Protein AF-A0A1Y5YTV9-F1 (afdb_monomer_lite)

pLDDT: mean 91.53, std 4.32, range [67.5, 95.5]

Sequence (50 aa):
MNLKNVSTKDLSEELEKREGVATINVEPYEKIEVGGIVVDGPAIILINKD

Structure (mmCIF, N/CA/C/O backbone):
data_AF-A0A1Y5YTV9-F1
#
_entry.id   AF-A0A1Y5YTV9-F1
#
loop_
_atom_site.group_PDB
_atom_site.id
_atom_site.type_symbol
_atom_site.label_atom_id
_atom_site.label_alt_id
_atom_site.label_comp_id
_atom_site.label_asym_id
_atom_site.label_entity_id
_atom_site.label_seq_id
_atom_site.pdbx_PDB_ins_code
_atom_site.Cartn_x
_atom_site.Cartn_y
_atom_site.Cartn_z
_atom_site.occupancy
_atom_site.B_iso_or_equiv
_atom_site.auth_seq_id
_atom_site.auth_comp_id
_atom_site.auth_asym_id
_atom_site.auth_atom_id
_atom_site.pdbx_PDB_model_num
ATOM 1 N N . MET A 1 1 ? -20.217 14.162 7.837 1.00 67.50 1 MET A N 1
ATOM 2 C CA . MET A 1 1 ? -18.931 14.775 7.428 1.00 67.50 1 MET A CA 1
ATOM 3 C C . MET A 1 1 ? -18.833 14.733 5.912 1.00 67.50 1 MET A C 1
ATOM 5 O O . MET A 1 1 ? -19.275 13.750 5.331 1.00 67.50 1 MET A O 1
ATOM 9 N N . ASN A 1 2 ? -18.311 15.781 5.271 1.00 83.81 2 ASN A N 1
ATOM 10 C CA . ASN A 1 2 ? -18.086 15.771 3.824 1.00 83.81 2 ASN A CA 1
ATOM 11 C C . ASN A 1 2 ? -16.691 15.201 3.541 1.00 83.81 2 ASN A C 1
ATOM 13 O O . ASN A 1 2 ? -15.694 15.888 3.749 1.00 83.81 2 ASN A O 1
ATOM 17 N N . LEU A 1 3 ? -16.634 13.950 3.081 1.00 85.50 3 LEU A N 1
ATOM 18 C CA . LEU A 1 3 ? -15.379 13.238 2.809 1.00 85.50 3 LEU A CA 1
ATOM 19 C C . LEU A 1 3 ? -14.519 13.926 1.740 1.00 85.50 3 LEU A C 1
ATOM 21 O O . LEU A 1 3 ? -13.310 13.753 1.741 1.00 85.50 3 LEU A O 1
ATOM 25 N N . LYS A 1 4 ? -15.115 14.766 0.881 1.00 87.75 4 LYS A N 1
ATOM 26 C CA . LYS A 1 4 ? -14.380 15.533 -0.140 1.00 87.75 4 LYS A CA 1
ATOM 27 C C . LYS A 1 4 ? -13.383 16.539 0.443 1.00 87.75 4 LYS A C 1
ATOM 29 O O . LYS A 1 4 ? -12.486 16.967 -0.270 1.00 87.75 4 LYS A O 1
ATOM 34 N N . ASN A 1 5 ? -13.567 16.935 1.704 1.00 91.06 5 ASN A N 1
ATOM 35 C CA . ASN A 1 5 ? -12.693 17.890 2.387 1.00 91.06 5 ASN A CA 1
ATOM 36 C C . ASN A 1 5 ? -11.635 17.194 3.258 1.00 91.06 5 ASN A C 1
ATOM 38 O O . ASN A 1 5 ? -10.805 17.875 3.853 1.00 91.06 5 ASN A O 1
ATOM 42 N N . VAL A 1 6 ? -11.692 15.865 3.379 1.00 91.44 6 VAL A N 1
ATOM 43 C CA . VAL A 1 6 ? -10.673 15.079 4.078 1.00 91.44 6 VAL A CA 1
ATOM 44 C C . VAL A 1 6 ? -9.517 14.881 3.111 1.00 91.44 6 VAL A C 1
ATOM 46 O O . VAL A 1 6 ? -9.742 14.579 1.938 1.00 91.44 6 VAL A O 1
ATOM 49 N N . SER A 1 7 ? -8.284 15.082 3.575 1.00 93.56 7 SER A N 1
ATOM 50 C CA . SER A 1 7 ? -7.137 14.853 2.707 1.00 93.56 7 SER A CA 1
ATOM 51 C C . SER A 1 7 ? -7.075 13.371 2.336 1.00 93.56 7 SER A C 1
ATOM 53 O O . SER A 1 7 ? -7.332 12.495 3.164 1.00 93.56 7 SER A O 1
ATOM 55 N N . THR A 1 8 ? -6.727 13.073 1.084 1.00 90.94 8 THR A N 1
ATOM 56 C CA . THR A 1 8 ? -6.582 11.680 0.642 1.00 90.94 8 THR A CA 1
ATOM 57 C C . THR A 1 8 ? -5.552 10.934 1.487 1.00 90.94 8 THR A C 1
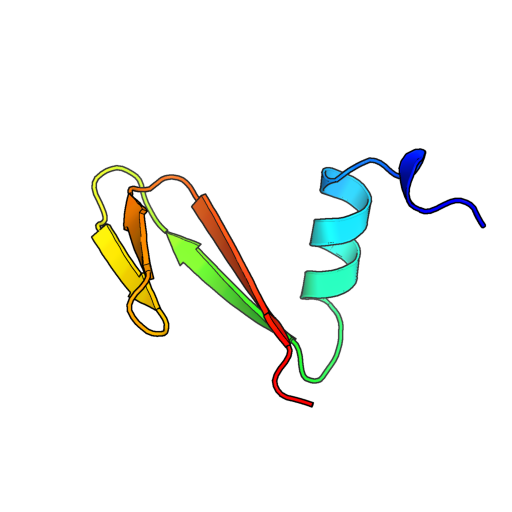ATOM 59 O O . THR A 1 8 ? -5.719 9.744 1.710 1.00 90.94 8 THR A O 1
ATOM 62 N N . LYS A 1 9 ? -4.543 11.648 2.005 1.00 90.69 9 LYS A N 1
ATOM 63 C CA . LYS A 1 9 ? -3.525 11.113 2.908 1.00 90.69 9 LYS A CA 1
ATOM 64 C C . LYS A 1 9 ? -4.119 10.662 4.246 1.00 90.69 9 LYS A C 1
ATOM 66 O O . LYS A 1 9 ? -3.911 9.525 4.644 1.00 90.69 9 LYS A O 1
ATOM 71 N N . ASP A 1 10 ? -4.879 11.525 4.919 1.00 92.62 10 ASP A N 1
ATOM 72 C CA . ASP A 1 10 ? -5.490 11.166 6.209 1.00 92.62 10 ASP A CA 1
ATOM 73 C C . ASP A 1 10 ? -6.488 10.015 6.025 1.00 92.62 10 ASP A C 1
ATOM 75 O O . ASP A 1 10 ? -6.605 9.128 6.868 1.00 92.62 10 ASP A O 1
ATOM 79 N N . LEU A 1 11 ? -7.198 10.014 4.891 1.00 92.88 11 LEU A N 1
ATOM 80 C CA . LEU A 1 11 ? -8.122 8.944 4.547 1.00 92.88 11 LEU A CA 1
ATOM 81 C C . LEU A 1 11 ? -7.396 7.618 4.286 1.00 92.88 11 LEU A C 1
ATOM 83 O O . LEU A 1 11 ? -7.856 6.590 4.777 1.00 92.88 11 LEU A O 1
ATOM 87 N N . SER A 1 12 ? -6.290 7.618 3.536 1.00 92.81 12 SER A N 1
ATOM 88 C CA . SER A 1 12 ? -5.524 6.398 3.265 1.00 92.81 12 SER A CA 1
ATOM 89 C C . SER A 1 12 ? -4.891 5.840 4.539 1.00 92.81 12 SER A C 1
ATOM 91 O O . SER A 1 12 ? -5.098 4.668 4.836 1.00 92.81 12 SER A O 1
ATOM 93 N N . GLU A 1 13 ? -4.246 6.685 5.351 1.00 93.31 13 GLU A N 1
ATOM 94 C CA . GLU A 1 13 ? -3.612 6.273 6.615 1.00 93.31 13 GLU A CA 1
ATOM 95 C C . GLU A 1 13 ? -4.609 5.667 7.613 1.00 93.31 13 GLU A C 1
ATOM 97 O O . GLU A 1 13 ? -4.257 4.790 8.405 1.00 93.31 13 GLU A O 1
ATOM 102 N N . GLU A 1 14 ? -5.854 6.146 7.616 1.00 94.19 14 GLU A N 1
ATOM 103 C CA . GLU A 1 14 ? -6.902 5.586 8.466 1.00 94.19 14 GLU A CA 1
ATOM 104 C C . GLU A 1 14 ? -7.452 4.269 7.909 1.00 94.19 14 GLU A C 1
ATOM 106 O O . GLU A 1 14 ? -7.705 3.337 8.672 1.00 94.19 14 GLU A O 1
ATOM 111 N N . LEU A 1 15 ? -7.640 4.167 6.589 1.00 94.31 15 LEU A N 1
ATOM 112 C CA . LEU A 1 15 ? -8.127 2.944 5.946 1.00 94.31 15 LEU A CA 1
ATOM 113 C C . LEU A 1 15 ? -7.129 1.789 6.075 1.00 94.31 15 LEU A C 1
ATOM 115 O O . LEU A 1 15 ? -7.553 0.664 6.319 1.00 94.31 15 LEU A O 1
ATOM 119 N N . GLU A 1 16 ? -5.828 2.066 5.991 1.00 93.38 16 GLU A N 1
ATOM 120 C CA . GLU A 1 16 ? -4.747 1.087 6.188 1.00 93.38 16 GLU A CA 1
ATOM 121 C C . GLU A 1 16 ? -4.797 0.367 7.543 1.00 93.38 16 GLU A C 1
ATOM 123 O O . GLU A 1 16 ? -4.281 -0.740 7.672 1.00 93.38 16 GLU A O 1
ATOM 128 N N . LYS A 1 17 ? -5.398 0.988 8.565 1.00 93.69 17 LYS A N 1
ATOM 129 C CA . LYS A 1 17 ? -5.464 0.447 9.932 1.00 93.69 17 LYS A CA 1
ATOM 130 C C . LYS A 1 17 ? -6.710 -0.395 10.190 1.00 93.69 17 LYS A C 1
ATOM 132 O O . LYS A 1 17 ? -6.837 -0.961 11.275 1.00 93.69 17 LYS A O 1
ATOM 137 N N . ARG A 1 18 ? -7.659 -0.434 9.252 1.00 94.56 18 ARG A N 1
ATOM 138 C CA . ARG A 1 18 ? -8.933 -1.130 9.450 1.00 94.56 18 ARG A CA 1
ATOM 139 C C . ARG A 1 18 ? -8.776 -2.620 9.196 1.00 94.56 18 ARG A C 1
ATOM 141 O O . ARG A 1 18 ? -8.167 -3.035 8.213 1.00 94.56 18 ARG A O 1
ATOM 148 N N . GLU A 1 19 ? -9.383 -3.417 10.069 1.00 92.38 19 GLU A N 1
ATOM 149 C CA . GLU A 1 19 ? -9.594 -4.837 9.797 1.00 92.38 19 GLU A CA 1
ATOM 150 C C . GLU A 1 19 ? -10.377 -4.992 8.481 1.00 92.38 19 GLU A C 1
ATOM 152 O O . GLU A 1 19 ? -11.194 -4.134 8.146 1.00 92.38 19 GLU A O 1
ATOM 157 N N . GLY A 1 20 ? -10.049 -6.016 7.690 1.00 92.94 20 GLY A N 1
ATOM 158 C CA . GLY A 1 20 ? -10.644 -6.233 6.364 1.00 92.94 20 GLY A CA 1
ATOM 159 C C . GLY A 1 20 ? -9.989 -5.448 5.216 1.00 92.94 20 GLY A C 1
ATOM 160 O O . GLY A 1 20 ? -10.172 -5.812 4.052 1.00 92.94 20 GLY A O 1
ATOM 161 N N . VAL A 1 21 ? -9.156 -4.436 5.493 1.00 95.50 21 VAL A N 1
ATOM 162 C CA . VAL A 1 21 ? -8.399 -3.711 4.457 1.00 95.50 21 VAL A CA 1
ATOM 163 C C . VAL A 1 21 ? -7.004 -4.311 4.290 1.00 95.50 21 VAL A C 1
ATOM 165 O O . VAL A 1 21 ? -6.221 -4.405 5.230 1.00 95.50 21 VAL A O 1
ATOM 168 N N . ALA A 1 22 ? -6.676 -4.716 3.064 1.00 93.19 22 ALA A N 1
ATOM 169 C CA . ALA A 1 22 ? -5.339 -5.139 2.676 1.00 93.19 22 ALA A CA 1
ATOM 170 C C . ALA A 1 22 ? -4.585 -3.988 2.002 1.00 93.19 22 ALA A C 1
ATOM 172 O O . ALA A 1 22 ? -5.097 -3.373 1.066 1.00 93.19 22 ALA A O 1
ATOM 173 N N . THR A 1 23 ? -3.347 -3.761 2.434 1.00 93.75 23 THR A N 1
ATOM 174 C CA . THR A 1 23 ? -2.465 -2.720 1.897 1.00 93.75 23 THR A CA 1
ATOM 175 C C . THR A 1 23 ? -1.318 -3.348 1.121 1.00 93.75 23 THR A C 1
ATOM 177 O O . THR A 1 23 ? -0.657 -4.263 1.614 1.00 93.75 23 THR A O 1
ATOM 180 N N . ILE A 1 24 ? -1.069 -2.846 -0.087 1.00 92.44 24 ILE A N 1
ATOM 181 C CA . ILE A 1 24 ? 0.061 -3.239 -0.932 1.00 92.44 24 ILE A CA 1
ATOM 182 C C . ILE A 1 24 ? 0.854 -1.979 -1.271 1.00 92.44 24 ILE A C 1
ATOM 184 O O . ILE A 1 24 ? 0.312 -1.049 -1.870 1.00 92.44 24 ILE A O 1
ATOM 188 N N . ASN A 1 25 ? 2.132 -1.965 -0.894 1.00 93.25 25 ASN A N 1
ATOM 189 C CA . ASN A 1 25 ? 3.080 -0.940 -1.317 1.00 93.25 25 ASN A CA 1
ATOM 190 C C . ASN A 1 25 ? 3.776 -1.420 -2.587 1.00 93.25 25 ASN A C 1
ATOM 192 O O . ASN A 1 25 ? 4.307 -2.527 -2.610 1.00 93.25 25 ASN A O 1
ATOM 196 N N . VAL A 1 26 ? 3.736 -0.594 -3.627 1.00 94.19 26 VAL A N 1
ATOM 197 C CA . VAL A 1 26 ? 4.371 -0.850 -4.919 1.00 94.19 26 VAL A CA 1
ATOM 198 C C . VAL A 1 26 ? 5.621 0.003 -4.987 1.00 94.19 26 VAL A C 1
ATOM 200 O O . VAL A 1 26 ? 5.535 1.234 -4.959 1.00 94.19 26 VAL A O 1
ATOM 203 N N . GLU A 1 27 ? 6.775 -0.645 -5.069 1.00 94.00 27 GLU A N 1
ATOM 204 C CA . GLU A 1 27 ? 8.061 0.041 -5.131 1.00 94.00 27 GLU A CA 1
ATOM 205 C C . GLU A 1 27 ? 8.288 0.716 -6.498 1.00 94.00 27 GLU A C 1
ATOM 207 O O . GLU A 1 27 ? 7.651 0.367 -7.498 1.00 94.00 27 GLU A O 1
ATOM 212 N N . PRO A 1 28 ? 9.194 1.705 -6.595 1.00 93.25 28 PRO A N 1
ATOM 213 C CA . PRO A 1 28 ? 9.564 2.290 -7.878 1.00 93.25 28 PRO A CA 1
ATOM 214 C C . PRO A 1 28 ? 10.023 1.226 -8.879 1.00 93.25 28 PRO A C 1
ATOM 216 O O . PRO A 1 28 ? 10.791 0.330 -8.533 1.00 93.25 28 PRO A O 1
ATOM 219 N N . TYR A 1 29 ? 9.597 1.366 -10.137 1.00 91.31 29 TYR A N 1
ATOM 220 C CA . TYR A 1 29 ? 9.881 0.418 -11.228 1.00 91.31 29 TYR A CA 1
ATOM 221 C C . TYR A 1 29 ? 9.263 -0.978 -11.047 1.00 91.31 29 TYR A C 1
ATOM 223 O O . TYR A 1 29 ? 9.479 -1.852 -11.889 1.00 91.31 29 TYR A O 1
ATOM 231 N N . GLU A 1 30 ? 8.473 -1.186 -9.992 1.00 90.88 30 GLU A N 1
ATOM 232 C CA . GLU A 1 30 ? 7.644 -2.368 -9.835 1.00 90.88 30 GLU A CA 1
ATOM 233 C C . GLU A 1 30 ? 6.317 -2.169 -10.573 1.00 90.88 30 GLU A C 1
ATOM 235 O O . GLU A 1 30 ? 5.712 -1.092 -10.548 1.00 90.88 30 GLU A O 1
ATOM 240 N N . LYS A 1 31 ? 5.877 -3.223 -11.259 1.00 92.81 31 LYS A N 1
ATOM 241 C CA . LYS A 1 31 ? 4.611 -3.259 -11.982 1.00 92.81 31 LYS A CA 1
ATOM 242 C C . LYS A 1 31 ? 3.801 -4.435 -11.470 1.00 92.81 31 LYS A C 1
ATOM 244 O O . LYS A 1 31 ? 4.231 -5.580 -11.606 1.00 92.81 31 LYS A O 1
ATOM 249 N N . ILE A 1 32 ? 2.632 -4.147 -10.908 1.00 93.12 32 ILE A N 1
ATOM 250 C CA . ILE A 1 32 ? 1.740 -5.166 -10.351 1.00 93.12 32 ILE A CA 1
ATOM 251 C C . ILE A 1 32 ? 0.375 -5.136 -11.028 1.00 93.12 32 ILE A C 1
ATOM 253 O O . ILE A 1 32 ? -0.087 -4.087 -11.475 1.00 93.12 32 ILE A O 1
ATOM 257 N N . GLU A 1 33 ? -0.272 -6.296 -11.103 1.00 92.88 33 GLU A N 1
ATOM 258 C CA . GLU A 1 33 ? -1.626 -6.435 -11.635 1.00 92.88 33 GLU A CA 1
ATOM 259 C C . GLU A 1 33 ? -2.592 -6.822 -10.514 1.00 92.88 33 GLU A C 1
ATOM 261 O O . GLU A 1 33 ? -2.414 -7.839 -9.842 1.00 92.88 33 GLU A O 1
ATOM 266 N N . VAL A 1 34 ? -3.633 -6.011 -10.319 1.00 88.56 34 VAL A N 1
ATOM 267 C CA . VAL A 1 34 ? -4.692 -6.257 -9.336 1.00 88.56 34 VAL A CA 1
ATOM 268 C C . VAL A 1 34 ? -6.035 -6.218 -10.054 1.00 88.56 34 VAL A C 1
ATOM 270 O O . VAL A 1 34 ? -6.466 -5.169 -10.525 1.00 88.56 34 VAL A O 1
ATOM 273 N N . GLY A 1 35 ? -6.700 -7.372 -10.164 1.00 85.75 35 GLY A N 1
ATOM 274 C CA . GLY A 1 35 ? -8.028 -7.463 -10.783 1.00 85.75 35 GLY A CA 1
ATOM 275 C C . GLY A 1 35 ? -8.078 -6.969 -12.236 1.00 85.75 35 GLY A C 1
ATOM 276 O O . GLY A 1 35 ? -9.075 -6.375 -12.637 1.00 85.75 35 GLY A O 1
ATOM 277 N N . GLY A 1 36 ? -7.002 -7.166 -13.007 1.00 90.62 36 GLY A N 1
ATOM 278 C CA . GLY A 1 36 ? -6.883 -6.690 -14.391 1.00 90.62 36 GLY A CA 1
ATOM 279 C C . GLY A 1 36 ? -6.410 -5.239 -14.541 1.00 90.62 36 GLY A C 1
ATOM 280 O O . GLY A 1 36 ? -6.283 -4.757 -15.666 1.00 90.62 36 GLY A O 1
ATOM 281 N N . ILE A 1 37 ? -6.145 -4.526 -13.439 1.00 91.62 37 ILE A N 1
ATOM 282 C CA . ILE A 1 37 ? -5.574 -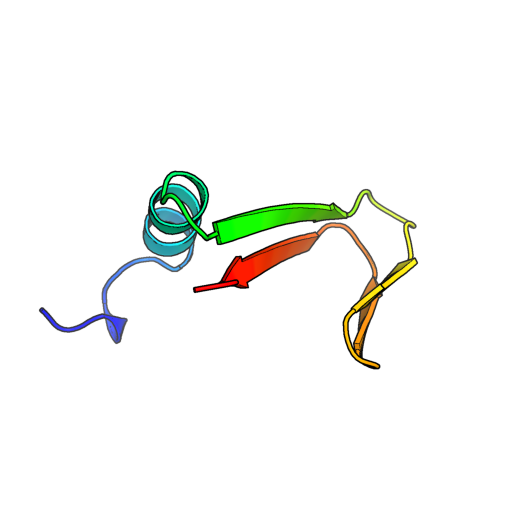3.174 -13.457 1.00 91.62 37 ILE A CA 1
ATOM 283 C C . ILE A 1 37 ? -4.069 -3.274 -13.230 1.00 91.62 37 ILE A C 1
ATOM 285 O O . ILE A 1 37 ? -3.623 -3.790 -12.206 1.00 91.62 37 ILE A O 1
AT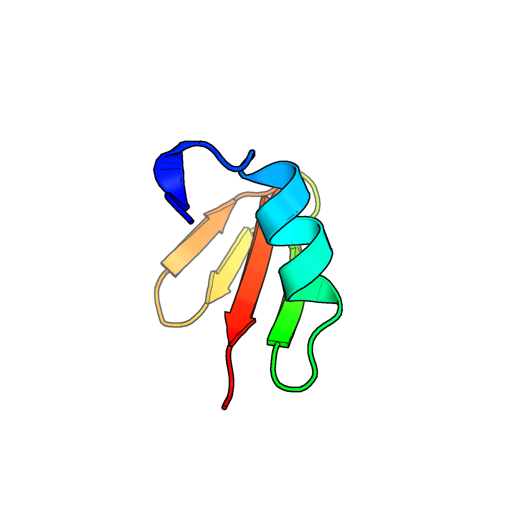OM 289 N N . VAL A 1 38 ? -3.299 -2.744 -14.178 1.00 92.81 38 VAL A N 1
ATOM 290 C CA . VAL A 1 38 ? -1.842 -2.638 -14.078 1.00 92.81 38 VAL A CA 1
ATOM 291 C C . VAL A 1 38 ? -1.481 -1.329 -13.382 1.00 92.81 38 VAL A C 1
ATOM 293 O O . VAL A 1 38 ? -1.896 -0.258 -13.824 1.00 92.81 38 VAL A O 1
ATOM 296 N N . VAL A 1 39 ? -0.694 -1.422 -12.314 1.00 93.50 39 VAL A N 1
ATOM 297 C CA . VAL A 1 39 ? -0.207 -0.280 -11.536 1.00 93.50 39 VAL A CA 1
ATOM 298 C C . VAL A 1 39 ? 1.315 -0.232 -11.616 1.00 93.50 39 VAL A C 1
ATOM 300 O O . VAL A 1 39 ? 1.986 -1.209 -11.290 1.00 93.50 39 VAL A O 1
ATOM 303 N N . ASP A 1 40 ? 1.838 0.909 -12.066 1.00 94.38 40 ASP A N 1
ATOM 304 C CA . ASP A 1 40 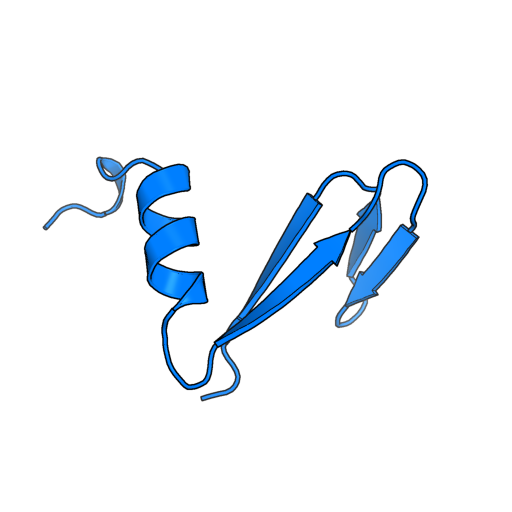? 3.264 1.247 -12.085 1.00 94.38 40 ASP A CA 1
ATOM 305 C C . ASP A 1 40 ? 3.621 2.034 -10.811 1.00 94.38 40 ASP A C 1
ATOM 307 O O . ASP A 1 40 ? 2.980 3.043 -10.506 1.00 94.38 40 ASP A O 1
ATOM 311 N N . GLY A 1 41 ? 4.624 1.574 -10.060 1.00 91.81 41 GLY A N 1
ATOM 312 C CA . GLY A 1 41 ? 5.060 2.219 -8.820 1.00 91.81 41 GLY A CA 1
ATOM 313 C C . GLY A 1 41 ? 5.894 3.501 -9.019 1.00 91.81 41 GLY A C 1
ATOM 314 O O . GLY A 1 41 ? 6.453 3.725 -10.099 1.00 91.81 41 GLY A O 1
ATOM 315 N N . PRO A 1 42 ? 6.046 4.341 -7.973 1.00 94.12 42 PRO A N 1
ATOM 316 C CA . PRO A 1 42 ? 5.617 4.092 -6.598 1.00 94.12 42 PRO A CA 1
ATOM 317 C C . PRO A 1 42 ? 4.122 4.352 -6.380 1.00 94.12 42 PRO A C 1
ATOM 319 O O . PRO A 1 42 ? 3.599 5.394 -6.776 1.00 94.12 42 PRO A O 1
ATOM 322 N N . ALA A 1 43 ? 3.442 3.420 -5.715 1.00 93.12 43 ALA A N 1
ATOM 323 C CA . ALA A 1 43 ? 2.013 3.528 -5.432 1.00 93.12 43 ALA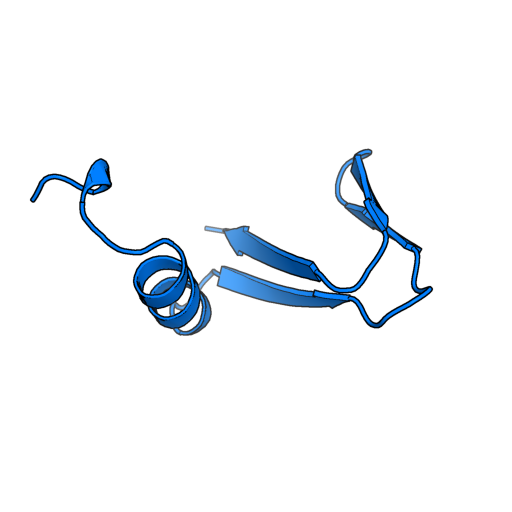 A CA 1
ATOM 324 C C . ALA A 1 43 ? 1.626 2.764 -4.161 1.00 93.12 43 ALA A C 1
ATOM 326 O O . ALA A 1 43 ? 2.307 1.826 -3.756 1.00 93.12 43 ALA A O 1
ATOM 327 N N . ILE A 1 44 ? 0.497 3.141 -3.561 1.00 92.44 44 ILE A N 1
ATOM 328 C CA . ILE A 1 44 ? -0.150 2.378 -2.493 1.00 92.44 44 ILE A CA 1
ATOM 329 C C . ILE A 1 44 ? -1.528 1.926 -2.965 1.00 92.44 44 ILE A C 1
ATOM 331 O O . ILE A 1 44 ? -2.301 2.719 -3.506 1.00 92.44 44 ILE A O 1
ATOM 335 N N . ILE A 1 45 ? -1.829 0.644 -2.781 1.00 93.25 45 ILE A N 1
ATOM 336 C CA . ILE A 1 45 ? -3.125 0.057 -3.118 1.00 93.25 45 ILE A CA 1
ATOM 337 C C . ILE A 1 45 ? -3.790 -0.412 -1.830 1.00 93.25 45 ILE A C 1
ATOM 339 O O . ILE A 1 45 ? -3.235 -1.233 -1.101 1.00 93.25 45 ILE A O 1
ATOM 343 N N . LEU A 1 46 ? -4.999 0.092 -1.584 1.00 94.00 46 LEU A N 1
ATOM 344 C CA . LEU A 1 46 ? -5.864 -0.331 -0.487 1.00 94.00 46 LEU A CA 1
ATOM 345 C C . LEU A 1 46 ? -7.018 -1.154 -1.056 1.00 94.00 46 LEU A C 1
ATOM 347 O O . LEU A 1 46 ? -7.778 -0.668 -1.894 1.00 94.00 46 LEU A O 1
ATOM 351 N N . ILE A 1 47 ? -7.149 -2.400 -0.608 1.00 93.62 47 ILE A N 1
ATOM 352 C CA . ILE A 1 47 ? -8.181 -3.337 -1.055 1.00 93.62 47 ILE A CA 1
ATOM 353 C C . ILE A 1 47 ? -9.051 -3.691 0.144 1.00 93.62 47 ILE A C 1
ATOM 355 O O . ILE A 1 47 ? -8.600 -4.390 1.047 1.00 93.62 47 ILE A O 1
ATOM 359 N N . ASN A 1 48 ? -10.303 -3.242 0.139 1.00 94.19 48 ASN A N 1
ATOM 360 C CA . ASN A 1 48 ? -11.291 -3.710 1.106 1.00 94.19 48 ASN A CA 1
ATOM 361 C C . ASN A 1 48 ? -11.768 -5.124 0.716 1.00 94.19 48 ASN A C 1
ATOM 363 O O . ASN A 1 48 ? -12.171 -5.327 -0.431 1.00 94.19 48 ASN A O 1
ATOM 367 N N . LYS A 1 49 ? -11.671 -6.086 1.640 1.00 88.12 49 LYS A N 1
ATOM 368 C CA . LYS A 1 49 ? -12.044 -7.500 1.456 1.00 88.12 49 LYS A CA 1
ATOM 369 C C . LYS A 1 49 ? -13.259 -7.937 2.288 1.00 88.12 49 LYS A C 1
ATOM 371 O O . LYS A 1 49 ? -13.569 -9.129 2.261 1.00 88.12 49 LYS A O 1
ATOM 376 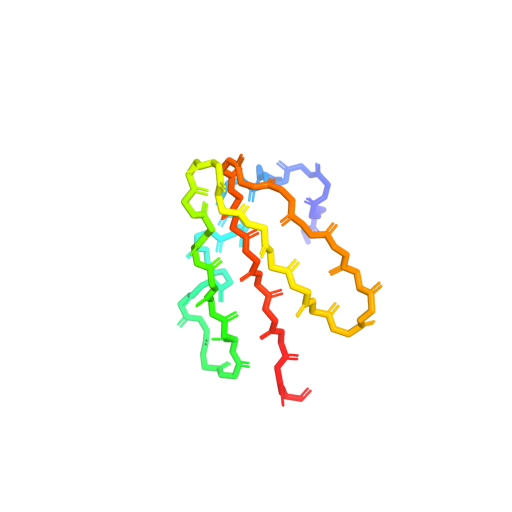N N . ASP A 1 50 ? -13.900 -7.010 2.999 1.00 84.69 50 ASP A N 1
ATOM 377 C CA . ASP A 1 50 ? -15.173 -7.240 3.703 1.00 84.69 50 ASP A CA 1
ATOM 378 C C . ASP A 1 50 ? -16.391 -7.242 2.764 1.00 84.69 50 ASP A C 1
ATOM 380 O O . ASP A 1 50 ? -16.356 -6.552 1.714 1.00 84.69 50 ASP A O 1
#

Organism: NCBI:txid2026187

Foldseek 3Di:
DPCVPPPVVVVVVVLCPDPQKDKDAAAAQRWDADPNDIDHDRDIDIDRRD

InterPro domains:
  IPR047901 BC1881-like [NF033495] (6-50)

Radius of gyration: 12.39 Å; chains: 1; bounding box: 29×25×24 Å

Secondary structure (DSSP, 8-state):
--GGGS-HHHHHHHHTTSTTEEEEEE-TT-EEEETTEEEESSEEEEEE--